Protein AF-A0A6L7PWK7-F1 (afdb_monomer)

Foldseek 3Di:
DDQWAKEAFADAVLQLVLQVVLCVVPQPDWAKDFFQDQDDPVCCVVPNAAPVRWHKYFYDHNVGRFWGFKIWTFHGKFFPAPQDPVSQVVNQVRCVVRPVVVVGDDAYPPDPCCVVRHHGTIMTTTGDMDTDPDTHGQQVWAAPPPRHGDDGDDGHGDMGMTGDDDPPDD

Radius of gyration: 15.38 Å; Cα contacts (8 Å, |Δi|>4): 358; chains: 1; bounding box: 44×32×39 Å

Structure (mmCIF, N/CA/C/O backbone):
data_AF-A0A6L7PWK7-F1
#
_entry.id   AF-A0A6L7PWK7-F1
#
loop_
_atom_site.group_PDB
_atom_site.id
_atom_site.type_symbol
_atom_site.label_atom_id
_atom_site.label_alt_id
_atom_site.label_comp_id
_atom_site.label_asym_id
_atom_site.label_entity_id
_atom_site.label_seq_id
_atom_site.pdbx_PDB_ins_code
_atom_site.Cartn_x
_atom_site.Cartn_y
_atom_site.Cartn_z
_atom_site.occupancy
_atom_site.B_iso_or_equiv
_atom_site.auth_seq_id
_atom_site.auth_comp_id
_atom_site.auth_asym_id
_atom_site.auth_atom_id
_atom_site.pdbx_PDB_model_num
ATOM 1 N N . MET A 1 1 ? -17.379 -8.264 -4.123 1.00 67.00 1 MET A N 1
ATOM 2 C CA . MET A 1 1 ? -16.485 -7.671 -3.107 1.00 67.00 1 MET A CA 1
ATOM 3 C C . MET A 1 1 ? -16.202 -8.759 -2.101 1.00 67.00 1 MET A C 1
ATOM 5 O O . MET A 1 1 ? -17.153 -9.384 -1.638 1.00 67.00 1 MET A O 1
ATOM 9 N N . ARG A 1 2 ? -14.924 -9.047 -1.865 1.00 86.88 2 ARG A N 1
ATOM 10 C CA . ARG A 1 2 ? -14.508 -10.180 -1.033 1.00 86.88 2 ARG A CA 1
ATOM 11 C C . ARG A 1 2 ? -14.922 -9.996 0.430 1.00 86.88 2 ARG A C 1
ATOM 13 O O . ARG A 1 2 ? -15.172 -8.879 0.876 1.00 86.88 2 ARG A O 1
ATOM 20 N N . ASP A 1 3 ? -14.966 -11.102 1.166 1.00 91.38 3 ASP A N 1
ATOM 21 C CA . ASP A 1 3 ? -15.259 -11.158 2.606 1.00 91.38 3 ASP A CA 1
ATOM 22 C C . ASP A 1 3 ? -14.113 -10.621 3.484 1.00 91.38 3 ASP A C 1
ATOM 24 O O . ASP A 1 3 ? -14.227 -10.571 4.706 1.00 91.38 3 ASP A O 1
ATOM 28 N N . TYR A 1 4 ? -13.017 -10.179 2.866 1.00 95.88 4 TYR A N 1
ATOM 29 C CA . TYR A 1 4 ? -1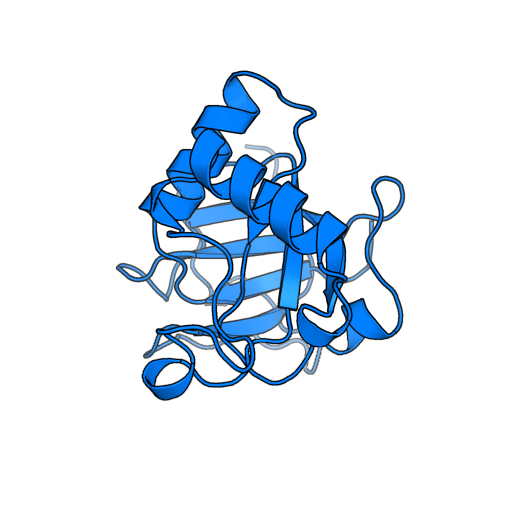1.876 -9.571 3.529 1.00 95.88 4 TYR A CA 1
ATOM 30 C C . TYR A 1 4 ? -11.424 -8.289 2.822 1.00 95.88 4 TYR A C 1
ATOM 32 O O . TYR A 1 4 ? -11.659 -8.062 1.634 1.00 95.88 4 TYR A O 1
ATOM 40 N N . ALA A 1 5 ? -10.708 -7.476 3.583 1.00 97.75 5 ALA A N 1
ATOM 41 C CA . ALA A 1 5 ? -9.961 -6.305 3.171 1.00 97.75 5 ALA A CA 1
ATOM 42 C C . ALA A 1 5 ? -8.482 -6.470 3.566 1.00 97.75 5 ALA A C 1
ATOM 44 O O . ALA A 1 5 ? -8.117 -7.347 4.359 1.00 97.75 5 ALA A O 1
ATOM 45 N N . LEU A 1 6 ? -7.621 -5.622 3.010 1.00 97.94 6 LEU A N 1
ATOM 46 C CA . LEU A 1 6 ? -6.201 -5.556 3.332 1.00 97.94 6 LEU A CA 1
ATOM 47 C C . LEU A 1 6 ? -5.912 -4.272 4.110 1.00 97.94 6 LEU A C 1
ATOM 49 O O . LEU A 1 6 ? -6.200 -3.181 3.632 1.00 97.94 6 LEU A O 1
ATOM 53 N N . PHE A 1 7 ? -5.313 -4.385 5.287 1.00 98.00 7 PHE A N 1
ATOM 54 C CA . PHE A 1 7 ? -4.700 -3.246 5.962 1.00 98.00 7 PHE A CA 1
ATOM 55 C C . PHE A 1 7 ? -3.202 -3.225 5.668 1.00 98.00 7 PHE A C 1
ATOM 57 O O . PHE A 1 7 ? -2.548 -4.245 5.882 1.00 98.00 7 PHE A O 1
ATOM 64 N N . ILE A 1 8 ? -2.664 -2.089 5.222 1.00 97.81 8 ILE A N 1
ATOM 65 C CA . ILE A 1 8 ? -1.225 -1.855 5.042 1.00 97.81 8 ILE A CA 1
ATOM 66 C C . ILE A 1 8 ? -0.769 -0.779 6.017 1.00 97.81 8 ILE A C 1
ATOM 68 O O . ILE A 1 8 ? -1.409 0.262 6.167 1.00 97.81 8 ILE A O 1
ATOM 72 N N . ASN A 1 9 ? 0.338 -1.055 6.693 1.00 96.88 9 ASN A N 1
ATOM 73 C CA . ASN A 1 9 ? 0.811 -0.239 7.792 1.00 96.88 9 ASN A CA 1
ATOM 74 C C . ASN A 1 9 ? 1.962 0.684 7.376 1.00 96.88 9 ASN A C 1
ATOM 76 O O . ASN A 1 9 ? 3.017 0.204 6.967 1.00 96.88 9 ASN A O 1
ATOM 80 N N . GLY A 1 10 ? 1.788 1.990 7.568 1.00 95.94 10 GLY A N 1
ATOM 81 C CA . GLY A 1 10 ? 2.856 2.978 7.454 1.00 95.94 10 GLY A CA 1
ATOM 82 C C . GLY A 1 10 ? 3.353 3.194 6.027 1.00 95.94 10 GLY A C 1
ATOM 83 O O . GLY A 1 10 ? 4.526 2.954 5.759 1.00 95.94 10 GLY A O 1
ATOM 84 N N . ILE A 1 11 ? 2.472 3.649 5.134 1.00 96.44 11 ILE A N 1
ATOM 85 C CA . ILE A 1 11 ? 2.840 4.134 3.793 1.00 96.44 11 ILE A CA 1
ATOM 86 C C . ILE A 1 11 ? 3.224 5.620 3.891 1.00 96.44 11 ILE A C 1
ATOM 88 O O . ILE A 1 11 ? 2.657 6.355 4.701 1.00 96.44 11 ILE A O 1
ATOM 92 N N . TYR A 1 12 ? 4.192 6.077 3.102 1.00 96.56 12 TYR A N 1
ATOM 93 C CA . TYR A 1 12 ? 4.498 7.504 2.994 1.00 96.56 12 TYR A CA 1
ATOM 94 C C . TYR A 1 12 ? 3.266 8.281 2.504 1.00 96.56 12 TYR A C 1
ATOM 96 O O . TYR A 1 12 ? 2.556 7.833 1.603 1.00 96.56 12 TYR A O 1
ATOM 104 N N . GLN A 1 13 ? 2.952 9.408 3.147 1.00 97.81 13 GLN A N 1
ATOM 105 C CA . GLN A 1 13 ? 1.701 10.121 2.869 1.00 97.81 13 GLN A CA 1
ATOM 106 C C . GLN A 1 13 ? 1.723 10.725 1.462 1.00 97.81 13 GLN A C 1
ATOM 108 O O . GLN A 1 13 ? 0.724 10.671 0.753 1.00 97.81 13 GLN A O 1
ATOM 113 N N . GLU A 1 14 ? 2.874 11.250 1.065 1.00 97.69 14 GLU A N 1
ATOM 114 C CA . GLU A 1 14 ? 3.161 11.837 -0.237 1.00 97.69 14 GLU A CA 1
ATOM 115 C C . GLU A 1 14 ? 2.834 10.879 -1.392 1.00 97.69 14 GLU A C 1
ATOM 117 O O . GLU A 1 14 ? 2.142 11.269 -2.325 1.00 97.69 14 GLU A O 1
ATOM 122 N N . VAL A 1 15 ? 3.155 9.590 -1.249 1.00 97.25 15 VAL A N 1
ATOM 123 C CA . VAL A 1 15 ? 2.825 8.544 -2.231 1.00 97.25 15 VAL A CA 1
ATOM 124 C C . VAL A 1 15 ? 1.314 8.387 -2.392 1.00 97.25 15 VAL A C 1
ATOM 126 O O . VAL A 1 15 ? 0.793 8.226 -3.495 1.00 97.25 15 VAL A O 1
ATOM 129 N N . LEU A 1 16 ? 0.576 8.425 -1.282 1.00 98.31 16 LEU A N 1
ATOM 130 C CA . LEU A 1 16 ? -0.882 8.329 -1.307 1.00 98.31 16 LEU A CA 1
ATOM 131 C C . LEU A 1 16 ? -1.517 9.604 -1.875 1.00 98.31 16 LEU A C 1
ATOM 133 O O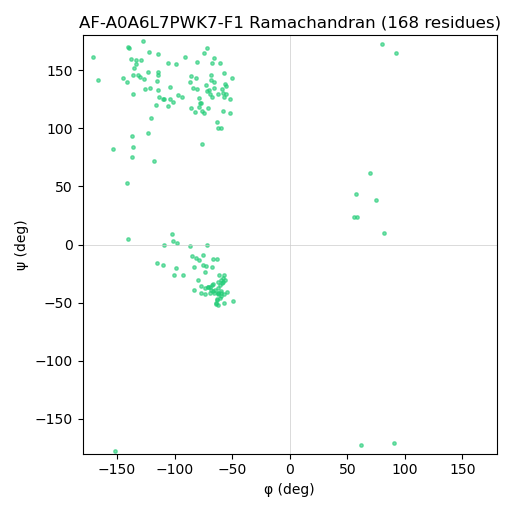 . LEU A 1 16 ? -2.518 9.517 -2.587 1.00 98.31 16 LEU A O 1
ATOM 137 N N . ASP A 1 17 ? -0.944 10.770 -1.577 1.00 98.25 17 ASP A N 1
ATOM 138 C CA . ASP A 1 17 ? -1.401 12.066 -2.077 1.00 98.25 17 ASP A CA 1
ATOM 139 C C . ASP A 1 17 ? -1.150 12.215 -3.594 1.00 98.25 17 ASP A C 1
ATOM 141 O O . ASP A 1 17 ? -2.031 12.719 -4.300 1.00 98.25 17 ASP A O 1
ATOM 145 N N . ASP A 1 18 ? -0.040 11.686 -4.122 1.00 98.25 18 ASP A N 1
ATOM 146 C CA . ASP A 1 18 ? 0.219 11.561 -5.564 1.00 98.25 18 ASP A CA 1
ATOM 147 C C . ASP A 1 18 ? -0.892 10.750 -6.252 1.00 98.25 18 ASP A C 1
ATOM 149 O O . ASP A 1 18 ? -1.532 11.217 -7.202 1.00 98.25 18 ASP A O 1
ATOM 153 N N . ILE A 1 19 ? -1.214 9.570 -5.705 1.00 98.25 19 ILE A N 1
ATOM 154 C CA . ILE A 1 19 ? -2.273 8.695 -6.233 1.00 98.25 19 ILE A CA 1
ATOM 155 C C . ILE A 1 19 ? -3.637 9.396 -6.208 1.00 98.25 19 ILE A C 1
ATOM 157 O O . ILE A 1 19 ? -4.377 9.340 -7.194 1.00 98.25 19 ILE A O 1
ATOM 161 N N . VAL A 1 20 ? -3.990 10.060 -5.099 1.00 98.12 20 VAL A N 1
ATOM 162 C CA . VAL A 1 20 ? -5.244 10.828 -4.991 1.00 98.12 20 VAL A CA 1
ATOM 163 C C . VAL A 1 20 ? -5.298 11.926 -6.050 1.00 98.12 20 VAL A C 1
ATOM 165 O O . VAL A 1 20 ? -6.335 12.105 -6.694 1.00 98.12 20 VAL A O 1
ATOM 168 N N . THR A 1 21 ? -4.199 12.652 -6.249 1.00 97.94 21 THR A N 1
ATOM 169 C CA . THR A 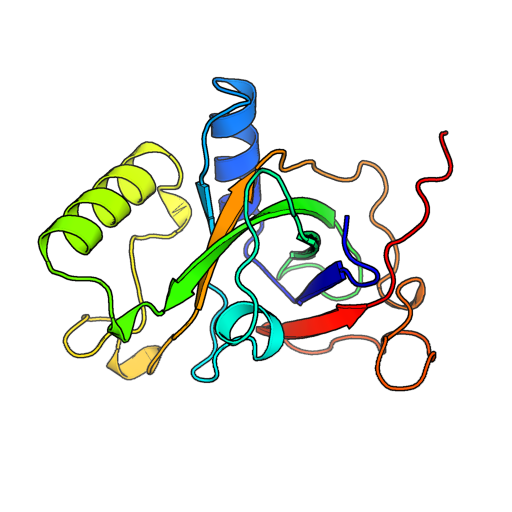1 21 ? -4.116 13.760 -7.207 1.00 97.94 21 THR A CA 1
ATOM 170 C C . THR A 1 21 ? -4.300 13.264 -8.639 1.00 97.94 21 THR A C 1
ATOM 172 O O . THR A 1 21 ? -5.180 13.750 -9.356 1.00 97.94 21 THR A O 1
ATOM 175 N N . ALA A 1 22 ? -3.549 12.238 -9.038 1.00 97.69 22 ALA A N 1
ATOM 176 C CA . ALA A 1 22 ? -3.637 11.654 -10.370 1.00 97.69 22 ALA A CA 1
ATOM 177 C C . ALA A 1 22 ? -5.027 11.044 -10.645 1.00 97.69 22 ALA A C 1
ATOM 179 O O . ALA A 1 22 ? -5.613 11.273 -11.707 1.00 97.69 22 ALA A O 1
ATOM 180 N N . GLN A 1 23 ? -5.625 10.349 -9.670 1.00 97.38 23 GLN A N 1
ATOM 181 C CA . GLN A 1 23 ? -6.974 9.783 -9.816 1.00 97.38 23 GLN A CA 1
ATOM 182 C C . GLN A 1 23 ? -8.087 10.831 -9.757 1.00 97.38 23 GLN A C 1
ATOM 184 O O . GLN A 1 23 ? -9.159 10.612 -10.316 1.00 97.38 23 GLN A O 1
ATOM 189 N N . SER A 1 24 ? -7.856 11.989 -9.141 1.00 96.25 24 SER A N 1
ATOM 190 C CA . SER A 1 24 ? -8.805 13.106 -9.215 1.00 96.25 24 SER A CA 1
ATOM 191 C C . SER A 1 24 ? -8.879 13.685 -10.632 1.00 96.25 24 SER A C 1
ATOM 193 O O . SER A 1 24 ? -9.960 14.064 -11.081 1.00 96.25 24 SER A O 1
ATOM 195 N N . ALA A 1 25 ? -7.755 13.701 -11.359 1.00 96.69 25 ALA A N 1
ATOM 196 C CA . ALA A 1 25 ? -7.707 14.100 -12.766 1.00 96.69 25 ALA A CA 1
ATOM 197 C C . ALA A 1 25 ? -8.236 13.005 -13.712 1.00 96.69 25 ALA A C 1
ATOM 199 O O . ALA A 1 25 ? -8.901 13.310 -14.703 1.00 96.69 25 ALA A O 1
ATOM 200 N N . ASN A 1 26 ? -7.981 11.730 -13.401 1.00 96.31 26 ASN A N 1
ATOM 201 C CA . ASN A 1 26 ? -8.497 10.584 -14.148 1.00 96.31 26 ASN A CA 1
ATOM 202 C C . ASN A 1 26 ? -9.003 9.475 -13.200 1.00 96.31 26 ASN A C 1
ATOM 204 O O . ASN A 1 26 ? -8.239 8.584 -12.822 1.00 96.31 26 ASN A O 1
ATOM 208 N N . PRO A 1 27 ? -10.310 9.451 -12.867 1.00 94.00 27 PRO A N 1
ATOM 209 C CA . PRO A 1 27 ? -10.870 8.512 -11.884 1.00 94.00 27 PRO A CA 1
ATOM 210 C C . PRO A 1 27 ? -10.775 7.028 -12.248 1.00 94.00 27 PRO A C 1
ATOM 212 O O . PRO A 1 27 ? -11.052 6.168 -11.408 1.00 94.00 27 PRO A O 1
ATOM 215 N N . ARG A 1 28 ? -10.442 6.713 -13.505 1.00 93.44 28 ARG A N 1
ATOM 216 C CA . ARG A 1 28 ? -10.272 5.339 -13.989 1.00 93.44 28 ARG A CA 1
ATOM 217 C C . ARG A 1 28 ? -8.809 4.915 -14.101 1.00 93.44 28 ARG A C 1
ATOM 219 O O . ARG A 1 28 ? -8.568 3.807 -14.558 1.00 93.44 28 ARG A O 1
ATOM 226 N N . LEU A 1 29 ? -7.861 5.762 -13.702 1.00 95.56 29 LEU A N 1
ATOM 227 C CA . LEU A 1 29 ? -6.432 5.477 -13.792 1.00 95.56 29 LEU A CA 1
ATOM 228 C C . LEU A 1 29 ? -6.001 4.462 -12.713 1.00 95.56 29 LEU A C 1
ATOM 230 O O . LEU A 1 29 ? -6.051 4.797 -11.521 1.00 95.56 29 LEU A O 1
ATOM 234 N N . PRO A 1 30 ? -5.592 3.233 -13.086 1.00 97.00 30 PRO A N 1
ATOM 235 C CA . PRO A 1 30 ? -4.950 2.322 -12.151 1.00 97.00 30 PRO A CA 1
ATOM 236 C C . PRO A 1 30 ? -3.551 2.837 -11.806 1.00 97.00 30 PRO A C 1
ATOM 238 O O . PRO A 1 30 ? -2.789 3.200 -12.694 1.00 97.00 30 PRO A O 1
ATOM 241 N N . LEU A 1 31 ? -3.222 2.849 -10.518 1.00 98.06 31 LEU A N 1
ATOM 242 C CA . LEU A 1 31 ? -1.921 3.282 -10.000 1.00 98.06 31 LEU A CA 1
ATOM 243 C C . LEU A 1 31 ? -1.334 2.211 -9.085 1.00 98.06 31 LEU A C 1
ATOM 245 O O . LEU A 1 31 ? -1.974 1.189 -8.838 1.00 98.06 31 LEU A O 1
ATOM 249 N N . TYR A 1 32 ? -0.114 2.404 -8.601 1.00 98.06 32 TYR A N 1
ATOM 250 C CA . TYR A 1 32 ? 0.663 1.349 -7.964 1.00 98.06 32 TYR A CA 1
ATOM 251 C C . TYR A 1 32 ? 0.920 1.611 -6.481 1.00 98.06 32 TYR A C 1
ATOM 253 O O . TYR A 1 32 ? 1.124 2.739 -6.058 1.00 98.06 32 TYR A O 1
ATOM 261 N N . LEU A 1 33 ? 0.959 0.549 -5.680 1.00 97.38 33 LEU A N 1
ATOM 262 C CA . LEU A 1 33 ? 1.586 0.570 -4.355 1.00 97.38 33 LEU A CA 1
ATOM 263 C C . LEU A 1 33 ? 2.592 -0.570 -4.268 1.00 97.38 33 LEU A C 1
ATOM 265 O O . LEU A 1 33 ? 2.322 -1.679 -4.743 1.00 97.38 33 LEU A O 1
ATOM 269 N N . GLN A 1 34 ? 3.722 -0.323 -3.609 1.00 94.31 34 GLN A N 1
ATOM 270 C CA . GLN A 1 34 ? 4.824 -1.279 -3.517 1.00 94.31 34 GLN A CA 1
ATOM 271 C C . GLN A 1 34 ? 5.107 -1.716 -2.067 1.00 94.31 34 GLN A C 1
ATOM 273 O O . GLN A 1 34 ? 6.121 -1.332 -1.495 1.00 94.31 34 GLN A O 1
ATOM 278 N N . PRO A 1 35 ? 4.260 -2.534 -1.411 1.00 92.31 35 PRO A N 1
ATOM 279 C CA . PRO A 1 35 ? 4.504 -2.941 -0.027 1.00 92.31 35 PRO A CA 1
ATOM 280 C C . PRO A 1 35 ? 5.912 -3.512 0.179 1.00 92.31 35 PRO A C 1
ATOM 282 O O . PRO A 1 35 ? 6.315 -4.460 -0.499 1.00 92.31 35 PRO A O 1
ATOM 285 N N . TYR A 1 36 ? 6.635 -2.934 1.136 1.00 87.62 36 TYR A N 1
ATOM 286 C CA . TYR A 1 36 ? 8.022 -3.268 1.437 1.00 87.62 36 TYR A CA 1
ATOM 287 C C . TYR A 1 36 ? 8.106 -4.593 2.204 1.00 87.62 36 TYR A C 1
ATOM 289 O O . TYR A 1 36 ? 8.019 -4.625 3.434 1.00 87.62 36 TYR A O 1
ATOM 297 N N . HIS A 1 37 ? 8.151 -5.709 1.473 1.00 86.75 37 HIS A N 1
ATOM 298 C CA . HIS A 1 37 ? 8.262 -7.048 2.048 1.00 86.75 37 HIS A CA 1
ATOM 299 C C . HIS A 1 37 ? 8.625 -8.099 0.987 1.00 86.75 37 HIS A C 1
ATOM 301 O O . HIS A 1 37 ? 8.069 -8.105 -0.118 1.00 86.75 37 HIS A O 1
ATOM 307 N N . GLU A 1 38 ? 9.475 -9.052 1.367 1.00 86.88 38 GLU A N 1
ATOM 308 C CA . GLU A 1 38 ? 9.908 -10.163 0.509 1.00 86.88 38 GLU A CA 1
ATOM 309 C C . GLU A 1 38 ? 8.806 -11.194 0.261 1.00 86.88 38 GLU A C 1
ATOM 311 O O . GLU A 1 38 ? 8.663 -11.729 -0.833 1.00 86.88 38 GLU A O 1
ATOM 316 N N . SER A 1 39 ? 7.969 -11.477 1.257 1.00 90.62 39 SER A N 1
ATOM 317 C CA . SER A 1 39 ? 6.871 -12.426 1.071 1.00 90.62 39 SER A CA 1
ATOM 318 C C . SER A 1 39 ? 5.762 -11.822 0.215 1.00 90.62 39 SER A C 1
ATOM 320 O O . SER A 1 39 ? 5.333 -10.694 0.440 1.00 90.62 39 SER A O 1
ATOM 322 N N . ALA A 1 40 ? 5.221 -12.592 -0.724 1.00 94.12 40 ALA A N 1
ATOM 323 C CA . ALA A 1 40 ? 3.992 -12.209 -1.410 1.00 94.12 40 ALA A CA 1
ATOM 324 C C . ALA A 1 40 ? 2.781 -12.257 -0.464 1.00 94.12 40 ALA A C 1
ATOM 326 O O . ALA A 1 40 ? 2.668 -13.156 0.378 1.00 94.12 40 ALA A O 1
ATOM 327 N N . ILE A 1 41 ? 1.824 -11.351 -0.671 1.00 96.38 41 ILE A N 1
ATOM 328 C CA . ILE A 1 41 ? 0.498 -11.401 -0.043 1.00 96.38 41 ILE A CA 1
ATOM 329 C C . ILE A 1 41 ? -0.194 -12.692 -0.507 1.00 96.38 41 ILE A C 1
ATOM 331 O O . ILE A 1 41 ? -0.701 -12.770 -1.624 1.00 96.38 41 ILE A O 1
ATOM 335 N N . ALA A 1 42 ? -0.185 -13.726 0.343 1.00 96.25 42 ALA A N 1
ATOM 336 C CA . ALA A 1 42 ? -0.582 -15.091 -0.023 1.00 96.25 42 ALA A CA 1
ATOM 337 C C . ALA A 1 42 ? -1.934 -15.164 -0.755 1.00 96.25 42 ALA A C 1
ATOM 339 O O . ALA A 1 42 ? -1.999 -15.703 -1.857 1.00 96.25 42 ALA A O 1
ATOM 340 N N . LYS A 1 43 ? -2.974 -14.504 -0.221 1.00 95.88 43 LYS A N 1
ATOM 341 C CA . LYS A 1 43 ? -4.309 -14.489 -0.837 1.00 95.88 43 LYS A CA 1
ATOM 342 C C . LYS A 1 43 ? -4.327 -13.845 -2.225 1.00 95.88 43 LYS A C 1
ATOM 344 O O . LYS A 1 43 ? -5.139 -14.235 -3.051 1.00 95.88 43 LYS A O 1
ATOM 349 N N . PHE A 1 44 ? -3.473 -12.852 -2.485 1.00 96.94 44 PHE A N 1
ATOM 350 C CA . PHE A 1 44 ? -3.405 -12.192 -3.796 1.00 96.94 44 PHE A CA 1
ATOM 351 C C . PHE A 1 44 ? -2.619 -13.012 -4.811 1.00 96.94 44 PHE A C 1
ATOM 353 O O . PHE A 1 44 ? -2.937 -12.974 -5.989 1.00 96.94 44 PHE A O 1
ATOM 360 N N . ARG A 1 45 ? -1.631 -13.786 -4.366 1.00 96.44 45 ARG A N 1
ATOM 361 C CA . ARG A 1 45 ? -0.919 -14.724 -5.235 1.00 96.44 45 ARG A CA 1
ATOM 362 C C . ARG A 1 45 ? -1.799 -15.900 -5.657 1.00 96.44 45 ARG A C 1
ATOM 364 O O . ARG A 1 45 ? -1.762 -16.293 -6.815 1.00 96.44 45 ARG A O 1
ATOM 371 N N . GLU A 1 46 ? -2.586 -16.445 -4.734 1.00 95.75 46 GLU A N 1
ATOM 372 C CA . GLU A 1 46 ? -3.513 -17.554 -5.012 1.00 95.75 46 GLU A CA 1
ATOM 373 C C . GLU A 1 46 ? -4.733 -17.090 -5.815 1.00 95.75 46 GLU A C 1
ATOM 375 O O . GLU A 1 46 ? -5.150 -17.742 -6.772 1.00 95.75 46 GLU A O 1
ATOM 380 N N . HIS A 1 47 ? -5.287 -15.934 -5.442 1.00 95.38 47 HIS A N 1
ATOM 381 C CA . HIS A 1 47 ? -6.472 -15.352 -6.057 1.00 95.38 47 HIS A CA 1
ATOM 382 C C . HIS A 1 47 ? -6.254 -13.850 -6.281 1.00 95.38 47 HIS A C 1
ATOM 384 O O . HIS A 1 47 ? -6.674 -13.034 -5.453 1.00 95.38 47 HIS A O 1
ATOM 390 N N . PRO A 1 48 ? -5.604 -13.443 -7.383 1.00 96.19 48 PRO A N 1
ATOM 391 C CA . PRO A 1 48 ? -5.361 -12.032 -7.665 1.00 96.19 48 PRO A CA 1
ATOM 392 C C . PRO A 1 48 ? -6.666 -11.222 -7.695 1.00 96.19 48 PRO A C 1
ATOM 394 O O . PRO A 1 48 ? -7.674 -11.717 -8.208 1.00 96.19 48 PRO A O 1
ATOM 397 N N . PRO A 1 49 ? -6.702 -10.006 -7.120 1.00 97.12 49 PRO A N 1
ATOM 398 C CA . PRO A 1 49 ? -7.813 -9.082 -7.334 1.00 97.12 49 PRO A CA 1
ATOM 399 C C . PRO A 1 49 ? -7.957 -8.719 -8.817 1.00 97.12 49 PRO A C 1
ATOM 401 O O . PRO A 1 49 ? -6.986 -8.778 -9.573 1.00 97.12 49 PRO A O 1
ATOM 404 N N . SER A 1 50 ? -9.159 -8.319 -9.220 1.00 96.88 50 SER A N 1
ATOM 405 C CA . SER A 1 50 ? -9.451 -7.793 -10.559 1.00 96.88 50 SER A CA 1
ATOM 406 C C . SER A 1 50 ? -10.433 -6.624 -10.470 1.00 96.88 50 SER A C 1
ATOM 408 O O . SER A 1 50 ? -11.040 -6.403 -9.424 1.00 96.88 50 SER A O 1
ATOM 410 N N . GLU A 1 51 ? -10.654 -5.885 -11.558 1.00 94.19 51 GLU A N 1
ATOM 411 C CA . GLU A 1 51 ? -11.651 -4.800 -11.577 1.00 94.19 51 GLU A CA 1
ATOM 412 C C . GLU A 1 51 ? -13.078 -5.274 -11.248 1.00 94.19 51 GLU A C 1
ATOM 414 O O . GLU A 1 51 ? -13.850 -4.540 -10.626 1.00 94.19 51 GLU A O 1
ATOM 419 N N . SER A 1 52 ? -13.436 -6.502 -11.639 1.00 94.31 52 SER A N 1
ATOM 420 C CA . SER A 1 52 ? -14.740 -7.104 -11.332 1.00 94.31 52 SER A CA 1
ATOM 421 C C . SER A 1 52 ? -14.803 -7.739 -9.938 1.00 94.31 52 SER A C 1
ATOM 423 O O . SER A 1 52 ? -15.896 -7.953 -9.415 1.00 94.31 52 SER A O 1
ATOM 425 N N . ASP A 1 53 ? -13.652 -8.047 -9.335 1.00 95.38 53 ASP A N 1
ATOM 426 C CA . ASP A 1 53 ? -13.531 -8.645 -8.004 1.00 95.38 53 ASP A CA 1
ATOM 427 C C . ASP A 1 53 ? -12.406 -7.975 -7.201 1.00 95.38 53 ASP A C 1
ATOM 429 O O . ASP A 1 53 ? -11.296 -8.493 -7.044 1.00 95.38 53 ASP A O 1
ATOM 433 N N . THR A 1 54 ? -12.710 -6.770 -6.721 1.00 96.81 54 THR A N 1
ATOM 434 C CA . THR A 1 54 ? -11.761 -5.927 -5.997 1.00 96.81 54 THR A CA 1
ATOM 435 C C . THR A 1 54 ? -11.625 -6.329 -4.530 1.00 96.81 54 THR A C 1
ATOM 437 O O . THR A 1 54 ? -12.538 -6.899 -3.914 1.00 96.81 54 THR A O 1
ATOM 440 N N . VAL A 1 55 ? -10.489 -5.957 -3.937 1.00 97.88 55 VAL A N 1
ATOM 441 C CA . VAL A 1 55 ? -10.251 -6.057 -2.491 1.00 97.88 55 VAL A CA 1
ATOM 442 C C . VAL A 1 55 ? -10.118 -4.667 -1.901 1.00 97.88 55 VAL A C 1
ATOM 444 O O . VAL A 1 55 ? -9.295 -3.877 -2.351 1.00 97.88 55 VAL A O 1
ATOM 447 N N . ARG A 1 56 ? -10.902 -4.366 -0.865 1.00 97.88 56 ARG A N 1
ATOM 448 C CA . ARG A 1 56 ? -10.784 -3.088 -0.162 1.00 97.88 56 ARG A CA 1
ATOM 449 C C . ARG A 1 56 ? -9.433 -3.004 0.547 1.00 97.88 56 ARG A C 1
ATOM 451 O O . ARG A 1 56 ? -9.037 -3.954 1.219 1.00 97.88 56 ARG A O 1
ATOM 458 N N . LEU A 1 57 ? -8.752 -1.871 0.425 1.00 98.25 57 LEU A N 1
ATOM 459 C CA . LEU A 1 57 ? -7.507 -1.575 1.128 1.00 98.25 57 LEU A CA 1
ATOM 460 C C . LEU A 1 57 ? -7.709 -0.415 2.097 1.00 98.25 57 LEU A C 1
ATOM 462 O O . LEU A 1 57 ? -8.386 0.559 1.772 1.00 98.25 57 LEU A O 1
ATOM 466 N N . TYR A 1 58 ? -7.095 -0.532 3.268 1.00 98.25 58 TYR A N 1
ATOM 467 C CA . TYR A 1 58 ? -6.985 0.498 4.293 1.00 98.25 58 TYR A CA 1
ATOM 468 C C . TYR A 1 58 ? -5.504 0.765 4.561 1.00 98.25 58 TYR A C 1
ATOM 470 O O . TYR A 1 58 ? -4.738 -0.186 4.717 1.00 98.25 58 TYR A O 1
ATOM 478 N N . ALA A 1 59 ? -5.100 2.029 4.640 1.00 98.25 59 ALA A N 1
ATOM 479 C CA . ALA A 1 59 ? -3.707 2.397 4.875 1.00 98.25 59 ALA A CA 1
ATOM 480 C C . ALA A 1 59 ? -3.559 3.339 6.072 1.00 98.25 59 ALA A C 1
ATOM 482 O O . ALA A 1 59 ? -4.291 4.329 6.185 1.00 98.25 59 ALA A O 1
ATOM 483 N N . SER A 1 60 ? -2.594 3.039 6.943 1.00 98.19 60 SER A N 1
ATOM 484 C CA . SER A 1 60 ? -2.006 4.028 7.852 1.00 98.19 60 SER A CA 1
ATOM 485 C C . SER A 1 60 ? -0.794 4.695 7.203 1.00 98.19 60 SER A C 1
ATOM 487 O O . SER A 1 60 ? -0.229 4.165 6.241 1.00 98.19 60 SER A O 1
ATOM 489 N N . ILE A 1 61 ? -0.395 5.853 7.731 1.00 98.06 61 ILE A N 1
ATOM 490 C CA . ILE A 1 61 ? 0.762 6.606 7.233 1.00 98.06 61 ILE A CA 1
ATOM 491 C C . ILE A 1 61 ? 1.953 6.490 8.178 1.00 98.06 61 ILE A C 1
ATOM 493 O O . ILE A 1 61 ? 1.783 6.215 9.365 1.00 98.06 61 ILE A O 1
ATOM 497 N N . THR A 1 62 ? 3.166 6.691 7.666 1.00 96.94 62 THR A N 1
ATOM 498 C CA . THR A 1 62 ? 4.417 6.569 8.441 1.00 96.94 62 THR A CA 1
ATOM 499 C C . THR A 1 62 ? 4.460 7.468 9.681 1.00 96.94 62 THR A C 1
ATOM 501 O O . THR A 1 62 ? 5.042 7.079 10.692 1.00 96.94 62 THR A O 1
ATOM 504 N N . THR A 1 63 ? 3.804 8.630 9.645 1.00 97.25 63 THR A N 1
ATOM 505 C CA . THR A 1 63 ? 3.715 9.583 10.766 1.00 97.25 63 THR A CA 1
ATOM 506 C C . THR A 1 63 ? 2.587 9.279 11.761 1.00 97.25 63 THR A C 1
ATOM 508 O O . THR A 1 63 ? 2.557 9.866 12.841 1.00 97.25 63 THR A O 1
ATOM 511 N N . ASP A 1 64 ? 1.679 8.349 11.441 1.00 97.81 64 ASP A N 1
ATOM 512 C CA . ASP A 1 64 ? 0.579 7.915 12.309 1.00 97.81 64 ASP A CA 1
ATOM 513 C C . ASP A 1 64 ? 0.144 6.478 11.984 1.00 97.81 64 ASP A C 1
ATOM 515 O O . ASP A 1 64 ? -0.834 6.211 11.279 1.00 97.81 64 ASP A O 1
ATOM 519 N N . LEU A 1 65 ? 0.896 5.529 12.540 1.00 97.56 65 LEU A N 1
ATOM 520 C CA . LEU A 1 65 ? 0.731 4.096 12.291 1.00 97.56 65 LEU A CA 1
ATOM 521 C C . LEU A 1 65 ? -0.576 3.517 12.857 1.00 97.56 65 LEU A C 1
ATOM 523 O O . LEU A 1 65 ? -0.997 2.431 12.456 1.00 97.56 65 LEU A O 1
ATOM 527 N N . ASN A 1 66 ? -1.203 4.214 13.809 1.00 97.69 66 ASN A N 1
ATOM 528 C CA . ASN A 1 66 ? -2.332 3.708 14.592 1.00 97.69 66 ASN A CA 1
ATOM 529 C C . ASN A 1 66 ? -3.682 4.253 14.127 1.00 97.69 66 ASN A C 1
ATOM 531 O O . ASN A 1 66 ? -4.705 4.006 14.772 1.00 97.69 66 ASN A O 1
ATOM 535 N N . ARG A 1 67 ? -3.711 4.946 12.986 1.00 98.06 67 ARG A N 1
ATOM 536 C CA . ARG A 1 67 ? -4.950 5.359 12.333 1.00 98.06 67 ARG A CA 1
ATOM 537 C C . ARG A 1 67 ? -4.944 5.019 10.852 1.00 98.06 67 ARG A C 1
ATOM 539 O O . ARG A 1 67 ? -3.923 5.090 10.184 1.00 98.06 67 ARG A O 1
ATOM 546 N N . VAL A 1 68 ? -6.110 4.674 10.331 1.00 98.00 68 VAL A N 1
ATOM 547 C CA . VAL A 1 68 ? -6.379 4.527 8.906 1.00 98.00 68 VAL A CA 1
ATOM 548 C C . VAL A 1 68 ? -6.667 5.909 8.339 1.00 98.00 68 VAL A C 1
ATOM 550 O O . VAL A 1 68 ? -7.678 6.521 8.682 1.00 98.00 68 VAL A O 1
ATOM 553 N N . HIS A 1 69 ? -5.787 6.380 7.466 1.00 98.38 69 HIS A N 1
ATOM 554 C CA . HIS A 1 69 ? -5.882 7.688 6.817 1.00 98.38 69 HIS A CA 1
ATOM 555 C C . HIS A 1 69 ? -6.424 7.598 5.396 1.00 98.38 69 HIS A C 1
ATOM 557 O O . HIS A 1 69 ? -7.024 8.558 4.923 1.00 98.38 69 HIS A O 1
ATOM 563 N N . TYR A 1 70 ? -6.248 6.458 4.725 1.00 98.50 70 TYR A N 1
ATOM 564 C CA . TYR A 1 70 ? -6.673 6.278 3.339 1.00 98.50 70 TYR A CA 1
ATOM 565 C C . TYR A 1 70 ? -7.385 4.946 3.140 1.00 98.50 70 TYR A C 1
ATOM 567 O O . TYR A 1 70 ? -7.127 3.962 3.841 1.00 98.50 70 TYR A O 1
ATOM 575 N N . ALA A 1 71 ? -8.277 4.921 2.155 1.00 98.06 71 ALA A N 1
ATOM 576 C CA . ALA A 1 71 ? -8.902 3.709 1.659 1.00 98.06 71 ALA A CA 1
ATOM 577 C C . ALA A 1 71 ? -8.945 3.711 0.129 1.00 98.06 71 ALA A C 1
ATOM 579 O O . ALA A 1 71 ? -9.135 4.755 -0.491 1.00 98.06 71 ALA A O 1
ATOM 580 N N . CYS A 1 72 ? -8.804 2.537 -0.478 1.00 97.88 72 CYS A N 1
ATOM 581 C CA . CYS A 1 72 ? -8.918 2.357 -1.924 1.00 97.88 72 CYS A CA 1
ATOM 582 C C . CYS A 1 72 ? -9.395 0.941 -2.265 1.00 97.88 72 CYS A C 1
ATOM 584 O O . CYS A 1 72 ? -9.689 0.139 -1.373 1.00 97.88 72 CYS A O 1
ATOM 586 N N . ASP A 1 73 ? -9.488 0.641 -3.555 1.00 98.06 73 ASP A N 1
ATOM 587 C CA . ASP A 1 73 ? -9.751 -0.699 -4.062 1.00 98.06 73 ASP A CA 1
ATOM 588 C C . ASP A 1 73 ? -8.479 -1.233 -4.734 1.00 98.06 73 ASP A C 1
ATOM 590 O O . ASP A 1 73 ? -7.943 -0.604 -5.644 1.00 98.06 73 ASP A O 1
ATOM 594 N N . VAL A 1 74 ? -8.006 -2.407 -4.318 1.00 98.44 74 VAL A N 1
ATOM 595 C CA . VAL A 1 74 ? -7.007 -3.177 -5.063 1.00 98.44 74 VAL A CA 1
ATOM 596 C C . VAL A 1 74 ? -7.728 -3.888 -6.199 1.00 98.44 74 VAL A C 1
ATOM 598 O O . VAL A 1 74 ? -8.612 -4.716 -5.961 1.00 98.44 74 VAL A O 1
ATOM 601 N N . VAL A 1 75 ? -7.344 -3.554 -7.424 1.00 98.06 75 VAL A N 1
ATOM 602 C CA . VAL A 1 75 ? -7.910 -4.082 -8.673 1.00 98.06 75 VAL A CA 1
ATOM 603 C C . VAL A 1 75 ? -6.944 -5.018 -9.398 1.00 98.06 75 VAL A C 1
ATOM 605 O O . VAL A 1 75 ? -7.273 -5.543 -10.454 1.00 98.06 75 VAL A O 1
ATOM 608 N N . GLY A 1 76 ? -5.749 -5.226 -8.847 1.00 98.12 76 GLY A N 1
ATOM 609 C CA . GLY A 1 76 ? -4.767 -6.150 -9.390 1.00 98.12 76 GLY A CA 1
ATOM 610 C C . GLY A 1 76 ? -3.581 -6.354 -8.457 1.00 98.12 76 GLY A C 1
ATOM 611 O O . GLY A 1 76 ? -3.319 -5.558 -7.556 1.00 98.12 76 GLY A O 1
ATOM 612 N N . TRP A 1 77 ? -2.856 -7.441 -8.686 1.00 97.94 77 TRP A N 1
ATOM 613 C CA . TRP A 1 77 ? -1.602 -7.753 -8.011 1.00 97.94 77 TRP A CA 1
ATOM 614 C C . TRP A 1 77 ? -0.640 -8.378 -9.017 1.00 97.94 77 TRP A C 1
ATOM 616 O O . TRP A 1 77 ? -1.058 -9.185 -9.849 1.00 97.94 77 TRP A O 1
ATOM 626 N N . ARG A 1 78 ? 0.637 -8.008 -8.944 1.00 96.75 78 ARG A N 1
ATOM 627 C CA . ARG A 1 78 ? 1.713 -8.633 -9.714 1.00 96.75 78 ARG A CA 1
ATOM 628 C C . ARG A 1 78 ? 2.868 -9.003 -8.794 1.00 96.75 78 ARG A C 1
ATOM 630 O O . ARG A 1 78 ? 3.191 -8.262 -7.865 1.00 96.75 78 ARG A O 1
ATOM 637 N N . ASP A 1 79 ? 3.495 -10.132 -9.102 1.00 95.06 79 ASP A N 1
ATOM 638 C CA . ASP A 1 79 ? 4.800 -10.492 -8.562 1.00 95.06 79 ASP A CA 1
ATOM 639 C C . ASP A 1 79 ? 5.868 -9.678 -9.297 1.00 95.06 79 ASP A C 1
ATOM 641 O O . ASP A 1 79 ? 6.047 -9.854 -10.505 1.00 95.06 79 ASP A O 1
ATOM 645 N N . LYS A 1 80 ? 6.564 -8.785 -8.584 1.00 93.31 80 LYS A N 1
ATOM 646 C CA . LYS A 1 80 ? 7.603 -7.929 -9.173 1.00 93.31 80 LYS A CA 1
ATOM 647 C C . LYS A 1 80 ? 8.719 -8.738 -9.834 1.00 93.31 80 LYS A C 1
ATOM 649 O O . LYS A 1 80 ? 9.245 -8.306 -10.855 1.00 93.31 80 LYS A O 1
ATOM 654 N N . THR A 1 81 ? 9.032 -9.925 -9.318 1.00 89.81 81 THR A N 1
ATOM 655 C CA . THR A 1 81 ? 10.107 -10.784 -9.843 1.00 89.81 81 THR A CA 1
ATOM 656 C C . THR A 1 81 ? 9.761 -11.442 -11.177 1.00 89.81 81 THR A C 1
ATOM 658 O O . THR A 1 81 ? 10.655 -11.861 -11.908 1.00 89.81 81 THR A O 1
ATOM 661 N N . ALA A 1 82 ? 8.472 -11.500 -11.517 1.00 92.25 82 ALA A N 1
ATOM 662 C CA . ALA A 1 82 ? 7.975 -12.074 -12.762 1.00 92.25 82 ALA A CA 1
ATOM 663 C C . ALA A 1 82 ? 7.697 -11.015 -13.847 1.00 92.25 82 ALA A C 1
ATOM 665 O O . ALA A 1 82 ? 7.225 -11.357 -14.933 1.00 92.25 82 ALA A O 1
ATOM 666 N N . ILE A 1 83 ? 7.956 -9.730 -13.575 1.00 91.94 83 ILE A N 1
ATOM 667 C CA . ILE A 1 83 ? 7.747 -8.648 -14.542 1.00 91.94 83 ILE A CA 1
ATOM 668 C C . ILE A 1 83 ? 8.899 -8.659 -15.553 1.00 91.94 83 ILE A C 1
ATOM 670 O O . ILE A 1 83 ? 10.067 -8.536 -15.193 1.00 91.94 83 ILE A O 1
ATOM 674 N N . ASN A 1 84 ? 8.570 -8.803 -16.837 1.00 91.81 84 ASN A N 1
ATOM 675 C CA . ASN A 1 84 ? 9.555 -8.735 -17.916 1.00 91.81 84 ASN A CA 1
ATOM 676 C C . ASN A 1 84 ? 10.058 -7.292 -18.143 1.00 91.81 84 ASN A C 1
ATOM 678 O O . ASN A 1 84 ? 9.487 -6.329 -17.635 1.00 91.81 84 ASN A O 1
ATOM 682 N N . ALA A 1 85 ? 11.119 -7.132 -18.939 1.00 91.12 85 ALA A N 1
ATOM 683 C CA . ALA A 1 85 ? 11.741 -5.825 -19.175 1.00 91.12 85 ALA A CA 1
ATOM 684 C C . ALA A 1 85 ? 10.763 -4.773 -19.736 1.00 91.12 85 ALA A C 1
ATOM 686 O O . ALA A 1 85 ? 10.742 -3.644 -19.259 1.00 91.12 85 ALA A O 1
ATOM 687 N N . GLU A 1 86 ? 9.912 -5.148 -20.695 1.00 93.88 86 GLU A N 1
ATOM 688 C CA . GLU A 1 86 ? 8.911 -4.243 -21.278 1.00 93.88 86 GLU A CA 1
ATOM 689 C C . GLU A 1 86 ? 7.886 -3.772 -20.236 1.00 93.88 86 GLU A C 1
ATOM 691 O O . GLU A 1 86 ? 7.620 -2.577 -20.111 1.00 93.88 86 GLU A O 1
ATOM 696 N N . GLY A 1 87 ? 7.347 -4.702 -19.441 1.00 93.81 87 GLY A N 1
ATOM 697 C CA . GLY A 1 87 ? 6.420 -4.387 -18.361 1.00 93.81 87 GLY A CA 1
ATOM 698 C C . GLY A 1 87 ? 7.061 -3.510 -17.289 1.00 93.81 87 GLY A C 1
ATOM 699 O O . GLY A 1 87 ? 6.406 -2.600 -16.786 1.00 93.81 87 GLY A O 1
ATOM 700 N N . ARG A 1 88 ? 8.342 -3.738 -16.978 1.00 92.38 88 ARG A N 1
ATOM 701 C CA . ARG A 1 88 ? 9.111 -2.911 -16.044 1.00 92.38 88 ARG A CA 1
ATOM 702 C C . ARG A 1 88 ? 9.237 -1.481 -16.561 1.00 92.38 88 ARG A C 1
ATOM 704 O O . ARG A 1 88 ? 8.845 -0.563 -15.851 1.00 92.38 88 ARG A O 1
ATOM 711 N N . SER A 1 89 ? 9.682 -1.298 -17.805 1.00 93.31 89 SER A N 1
ATOM 712 C CA . SER A 1 89 ? 9.805 0.031 -18.417 1.00 93.31 89 SER A CA 1
ATOM 713 C C . SER A 1 89 ? 8.467 0.767 -18.510 1.00 93.31 89 SER A C 1
ATOM 715 O O . SER A 1 89 ? 8.425 1.986 -18.356 1.00 93.31 89 SER A O 1
ATOM 717 N N . PHE A 1 90 ? 7.367 0.047 -18.750 1.00 95.56 90 PHE A N 1
ATOM 718 C CA . PHE A 1 90 ? 6.030 0.637 -18.716 1.00 95.56 90 PHE A CA 1
ATOM 719 C C . PHE A 1 90 ? 5.673 1.140 -17.311 1.00 95.56 90 PHE A C 1
ATOM 721 O O . PHE A 1 90 ? 5.273 2.290 -17.161 1.00 95.56 90 PHE A O 1
ATOM 728 N N . ILE A 1 91 ? 5.848 0.308 -16.280 1.00 95.75 91 ILE A N 1
ATOM 729 C CA . ILE A 1 91 ? 5.503 0.674 -14.900 1.00 95.75 91 ILE A CA 1
ATOM 730 C C . ILE A 1 91 ? 6.387 1.814 -14.387 1.00 95.75 91 ILE A C 1
ATOM 732 O O . ILE A 1 91 ? 5.870 2.726 -13.754 1.00 95.75 91 ILE A O 1
ATOM 736 N N . GLU A 1 92 ? 7.690 1.799 -14.673 1.00 94.62 92 GLU A N 1
ATOM 737 C CA . GLU A 1 92 ? 8.602 2.880 -14.274 1.00 94.62 92 GLU A CA 1
ATOM 738 C C . GLU A 1 92 ? 8.185 4.226 -14.876 1.00 94.62 92 GLU A C 1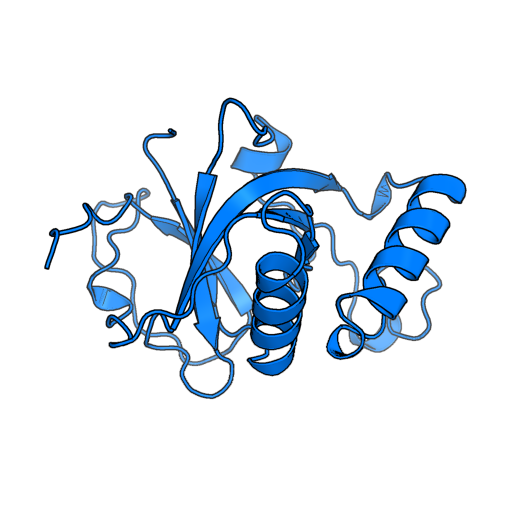
ATOM 740 O O . GLU A 1 92 ? 8.145 5.220 -14.158 1.00 94.62 92 GLU A O 1
ATOM 745 N N . ARG A 1 93 ? 7.771 4.251 -16.150 1.00 95.75 93 ARG A N 1
ATOM 746 C CA . ARG A 1 93 ? 7.240 5.467 -16.782 1.00 95.75 93 ARG A CA 1
ATOM 747 C C . ARG A 1 93 ? 5.960 5.963 -16.108 1.00 95.75 93 ARG A C 1
ATOM 749 O O . ARG A 1 93 ? 5.793 7.164 -15.925 1.00 95.75 93 ARG A O 1
ATOM 756 N N . GLU A 1 94 ? 5.048 5.055 -15.764 1.00 96.75 94 GLU A N 1
ATOM 757 C CA . GLU A 1 94 ? 3.807 5.419 -15.071 1.00 96.75 94 GLU A CA 1
ATOM 758 C C . GLU A 1 94 ? 4.086 5.950 -13.656 1.00 96.75 94 GLU A C 1
ATOM 760 O O . GLU A 1 94 ? 3.463 6.925 -13.240 1.00 96.75 94 GLU A O 1
ATOM 765 N N . LEU A 1 95 ? 5.038 5.348 -12.932 1.00 96.06 95 LEU A N 1
ATOM 766 C CA . LEU A 1 95 ? 5.479 5.825 -11.620 1.00 96.06 95 LEU A CA 1
ATOM 767 C C . LEU A 1 95 ? 6.110 7.216 -11.720 1.00 96.06 95 LEU A C 1
ATOM 769 O O . LEU A 1 95 ? 5.719 8.102 -10.974 1.00 96.06 95 LEU A O 1
ATOM 773 N N . GLU A 1 96 ? 7.015 7.445 -12.671 1.00 95.56 96 GLU A N 1
ATOM 774 C CA . GLU A 1 96 ? 7.632 8.761 -12.883 1.00 95.56 96 GLU A CA 1
ATOM 775 C C . GLU A 1 96 ? 6.586 9.843 -13.200 1.00 95.56 96 GLU A C 1
ATOM 777 O O . GLU A 1 96 ? 6.671 10.968 -12.707 1.00 95.56 96 GLU A O 1
ATOM 782 N N . LEU A 1 97 ? 5.574 9.499 -14.002 1.00 96.75 97 LEU A N 1
ATOM 783 C CA . LEU A 1 97 ? 4.555 10.445 -14.444 1.00 96.75 97 LEU A CA 1
ATOM 784 C C . LEU A 1 97 ? 3.505 10.760 -13.369 1.00 96.75 97 LEU A C 1
ATOM 786 O O . LEU A 1 97 ? 3.077 11.909 -13.255 1.00 96.75 97 LEU A O 1
ATOM 790 N N . TYR A 1 98 ? 3.045 9.749 -12.629 1.00 97.38 98 TYR A N 1
ATOM 791 C CA . TYR A 1 98 ? 1.876 9.868 -11.749 1.00 97.38 98 TYR A CA 1
ATOM 792 C C . TYR A 1 98 ? 2.181 9.712 -10.260 1.00 97.38 98 TYR A C 1
ATOM 794 O O . TYR A 1 98 ? 1.327 10.053 -9.443 1.00 97.38 98 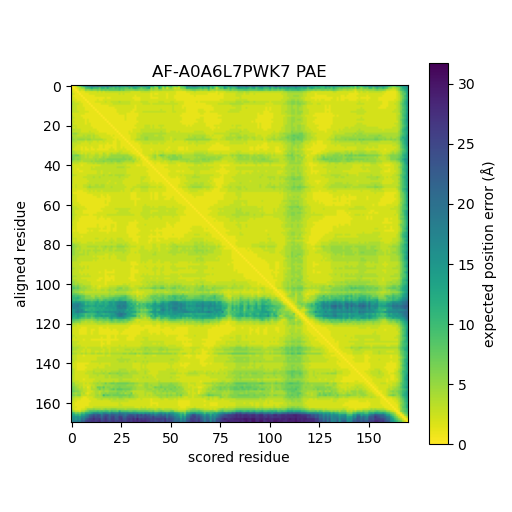TYR A O 1
ATOM 802 N N . GLN A 1 99 ? 3.347 9.175 -9.907 1.00 97.06 99 GLN A N 1
ATOM 803 C CA . GLN A 1 99 ? 3.769 8.894 -8.533 1.00 97.06 99 GLN A CA 1
ATOM 804 C C . GLN A 1 99 ? 5.262 9.210 -8.323 1.00 97.06 99 GLN A C 1
ATOM 806 O O . GLN A 1 99 ? 6.020 8.331 -7.895 1.00 97.06 99 GLN A O 1
ATOM 811 N N . PRO A 1 100 ? 5.723 10.430 -8.659 1.00 94.94 100 PRO A N 1
ATOM 812 C CA . PRO A 1 100 ? 7.141 10.779 -8.620 1.00 94.94 100 PRO A CA 1
ATOM 813 C C . PRO A 1 100 ? 7.782 10.570 -7.242 1.00 94.94 100 PRO A C 1
ATOM 815 O O . PRO A 1 100 ? 8.983 10.314 -7.175 1.00 94.94 100 PRO A O 1
ATOM 818 N N . THR A 1 101 ? 7.014 10.627 -6.147 1.00 93.94 101 THR A N 1
ATOM 819 C CA . THR A 1 101 ? 7.559 10.401 -4.798 1.00 93.94 101 THR A CA 1
ATOM 820 C C . THR A 1 101 ? 7.838 8.933 -4.483 1.00 93.94 101 THR A C 1
ATOM 822 O O . THR A 1 101 ? 8.425 8.644 -3.447 1.00 93.94 101 THR A O 1
ATOM 825 N N . GLU A 1 102 ? 7.406 8.000 -5.335 1.00 89.81 102 GLU A N 1
ATOM 826 C CA . GLU A 1 102 ? 7.684 6.570 -5.162 1.00 89.81 102 GLU A CA 1
ATOM 827 C C . GLU A 1 102 ? 9.085 6.182 -5.665 1.00 89.81 102 GLU A C 1
ATOM 829 O O . GLU A 1 102 ? 9.554 5.079 -5.388 1.00 89.81 102 GLU A O 1
ATOM 834 N N . GLU A 1 103 ? 9.755 7.091 -6.387 1.00 88.44 103 GLU A N 1
ATOM 835 C CA . GLU A 1 103 ? 11.139 6.948 -6.871 1.00 88.44 103 GLU A CA 1
ATOM 836 C C . GLU A 1 103 ? 11.365 5.711 -7.768 1.00 88.44 103 GLU A C 1
ATOM 838 O O . GLU A 1 103 ? 12.484 5.231 -7.933 1.00 88.44 103 GLU A O 1
ATOM 843 N N . GLY A 1 104 ? 10.299 5.205 -8.396 1.00 89.94 104 GLY A N 1
ATOM 844 C CA . GLY A 1 104 ? 10.351 4.079 -9.329 1.00 89.94 104 GLY A CA 1
ATOM 845 C C . GLY A 1 104 ? 10.151 2.702 -8.685 1.00 89.94 104 GLY A C 1
ATOM 846 O O . GLY A 1 104 ? 9.715 2.557 -7.542 1.00 89.94 104 GLY A O 1
ATOM 847 N N . LEU A 1 105 ? 10.381 1.643 -9.467 1.00 90.19 105 LEU A N 1
ATOM 848 C CA . LEU A 1 105 ? 10.254 0.263 -8.990 1.00 90.19 105 LEU A CA 1
ATOM 849 C C . LEU A 1 105 ? 11.478 -0.124 -8.160 1.00 90.19 105 LEU A C 1
ATOM 851 O O . LEU A 1 105 ? 12.578 -0.165 -8.698 1.00 90.19 105 LEU A O 1
ATOM 855 N N . TYR A 1 106 ? 11.265 -0.511 -6.900 1.00 88.25 106 TYR A N 1
ATOM 856 C CA . TYR A 1 106 ? 12.361 -0.894 -6.003 1.00 88.25 106 TYR A CA 1
ATOM 857 C C . TYR A 1 106 ? 12.352 -2.363 -5.574 1.00 88.25 106 TYR A C 1
ATOM 859 O O . TYR A 1 106 ? 11.326 -3.052 -5.630 1.00 88.25 106 TYR A O 1
ATOM 867 N N . GLY A 1 107 ? 13.483 -2.830 -5.043 1.00 83.88 107 GLY A N 1
ATOM 868 C CA . GLY A 1 107 ? 13.591 -4.127 -4.366 1.00 83.88 107 GLY A CA 1
ATOM 869 C C . GLY A 1 107 ? 13.597 -5.308 -5.336 1.00 83.88 107 GLY A C 1
ATOM 870 O O . GLY A 1 107 ? 12.976 -6.342 -5.084 1.00 83.88 107 GLY A O 1
ATOM 871 N N . LEU A 1 108 ? 14.270 -5.135 -6.472 1.00 82.75 108 LEU A N 1
ATOM 872 C CA . LEU A 1 108 ? 14.522 -6.170 -7.473 1.00 82.75 108 LEU A CA 1
ATOM 873 C C . LEU A 1 108 ? 16.026 -6.466 -7.554 1.00 82.75 108 LEU A C 1
ATOM 875 O O . LEU A 1 108 ? 16.820 -5.552 -7.359 1.00 82.75 108 LEU A O 1
ATOM 879 N N . PRO A 1 109 ? 16.454 -7.701 -7.872 1.00 75.44 109 PRO A N 1
ATOM 880 C CA . PRO A 1 109 ? 17.874 -7.986 -8.066 1.00 75.44 109 PRO A CA 1
ATOM 881 C C . PRO A 1 109 ? 18.498 -7.060 -9.123 1.00 75.44 109 PRO A C 1
ATOM 883 O O . PRO A 1 109 ? 17.971 -6.945 -10.231 1.00 75.44 109 PRO A O 1
ATOM 886 N N . GLY A 1 110 ? 19.622 -6.423 -8.782 1.00 69.19 110 GLY A N 1
ATOM 887 C CA . GLY A 1 110 ? 20.338 -5.497 -9.670 1.00 69.19 110 GLY A CA 1
ATOM 888 C C . GLY A 1 110 ? 19.790 -4.064 -9.711 1.00 69.19 110 GLY A C 1
ATOM 889 O O . GLY A 1 110 ? 20.201 -3.301 -10.575 1.00 69.19 110 GLY A O 1
ATOM 890 N N . ASP A 1 111 ? 18.862 -3.714 -8.821 1.00 71.75 111 ASP A N 1
ATOM 891 C CA . ASP A 1 111 ? 18.488 -2.330 -8.505 1.00 71.75 111 ASP A CA 1
ATOM 892 C C . ASP A 1 111 ? 19.494 -1.728 -7.505 1.00 71.75 111 ASP A C 1
ATOM 894 O O . ASP A 1 111 ? 19.949 -2.432 -6.599 1.00 71.75 111 ASP A O 1
ATOM 898 N N . ASP A 1 112 ? 19.818 -0.441 -7.643 1.00 65.75 112 ASP A N 1
ATOM 899 C CA . ASP A 1 112 ? 20.733 0.290 -6.753 1.00 65.75 112 ASP A CA 1
ATOM 900 C C . ASP A 1 112 ? 20.239 0.257 -5.298 1.00 65.75 112 ASP A C 1
ATOM 902 O O . ASP A 1 112 ? 21.028 0.228 -4.354 1.00 65.75 112 ASP A O 1
ATOM 906 N N . HIS A 1 113 ? 18.921 0.168 -5.108 1.00 64.00 113 HIS A N 1
ATOM 907 C CA . HIS A 1 113 ? 18.310 0.058 -3.790 1.00 64.00 113 HIS A CA 1
ATOM 908 C C . HIS A 1 113 ? 18.200 -1.383 -3.272 1.00 64.00 113 HIS A C 1
ATOM 910 O O . HIS A 1 113 ? 17.717 -1.584 -2.160 1.00 64.00 113 HIS A O 1
ATOM 916 N N . PHE A 1 114 ? 18.629 -2.405 -4.022 1.00 67.62 114 PHE A N 1
ATOM 917 C CA . PHE A 1 114 ? 18.483 -3.808 -3.614 1.00 67.62 114 PHE A CA 1
ATOM 918 C C . PHE A 1 114 ? 19.289 -4.155 -2.359 1.00 67.62 114 PHE A C 1
ATOM 920 O O . PHE A 1 114 ? 18.794 -4.897 -1.512 1.00 67.62 114 PHE A O 1
ATOM 927 N N . GLU A 1 115 ? 20.505 -3.618 -2.213 1.00 62.34 115 GLU A N 1
ATOM 928 C CA . GLU A 1 115 ? 21.362 -3.911 -1.053 1.00 62.34 115 GLU A CA 1
ATOM 929 C C . GLU A 1 115 ? 20.785 -3.354 0.255 1.00 62.34 115 GLU A C 1
ATOM 931 O O . GLU A 1 115 ? 20.906 -3.983 1.306 1.00 62.34 115 GLU A O 1
ATOM 936 N N . GLU A 1 116 ? 20.103 -2.210 0.188 1.00 65.88 116 GLU A N 1
ATOM 937 C CA . GLU A 1 116 ? 19.428 -1.603 1.337 1.00 65.88 116 GLU A CA 1
ATOM 938 C C . GLU A 1 116 ? 18.047 -2.216 1.574 1.00 65.88 116 GLU A C 1
ATOM 940 O O . GLU A 1 116 ? 17.632 -2.407 2.721 1.00 65.88 116 GLU A O 1
ATOM 945 N N . ARG A 1 117 ? 17.320 -2.501 0.483 1.00 69.69 117 ARG A N 1
ATOM 946 C CA . ARG A 1 117 ? 15.883 -2.785 0.534 1.00 69.69 117 ARG A CA 1
ATOM 947 C C . ARG A 1 117 ? 15.512 -4.261 0.508 1.00 69.69 117 ARG A C 1
ATOM 949 O O . ARG A 1 117 ? 14.414 -4.633 0.928 1.00 69.69 117 ARG A O 1
ATOM 956 N N . GLY A 1 118 ? 16.425 -5.105 0.043 1.00 78.31 118 GLY A N 1
ATOM 957 C CA . GLY A 1 118 ? 16.172 -6.516 -0.200 1.00 78.31 118 GLY A CA 1
ATOM 958 C C . GLY A 1 118 ? 15.092 -6.750 -1.258 1.00 78.31 118 GLY A C 1
ATOM 959 O O . GLY A 1 118 ? 14.606 -5.837 -1.932 1.00 78.31 118 GLY A O 1
ATOM 960 N N . LEU A 1 119 ? 14.706 -8.014 -1.422 1.00 85.38 119 LEU A N 1
ATOM 961 C CA . LEU A 1 119 ? 13.671 -8.388 -2.376 1.00 85.38 119 LEU A CA 1
ATOM 962 C C . LEU A 1 119 ? 12.300 -7.879 -1.909 1.00 85.38 119 LEU A C 1
ATOM 964 O O . LEU A 1 119 ? 11.868 -8.165 -0.796 1.00 85.38 119 LEU A O 1
ATOM 968 N N . CYS A 1 120 ? 11.577 -7.191 -2.786 1.00 89.44 120 CYS A N 1
ATOM 969 C CA . CYS A 1 120 ? 10.186 -6.811 -2.586 1.00 89.44 120 CYS A CA 1
ATOM 970 C C . CYS A 1 120 ? 9.328 -7.500 -3.644 1.00 89.44 120 CYS A C 1
ATOM 972 O O . CYS A 1 120 ? 9.495 -7.263 -4.836 1.00 89.44 120 CYS A O 1
ATOM 974 N N . THR A 1 121 ? 8.371 -8.325 -3.230 1.00 92.88 121 THR A N 1
ATOM 975 C CA . THR A 1 121 ? 7.626 -9.162 -4.191 1.00 92.88 121 THR A CA 1
ATOM 976 C C . THR A 1 121 ? 6.339 -8.504 -4.685 1.00 92.88 121 THR A C 1
ATOM 978 O O . THR A 1 121 ? 5.866 -8.788 -5.781 1.00 92.88 121 THR A O 1
ATOM 981 N N . ASN A 1 122 ? 5.743 -7.608 -3.899 1.00 95.94 122 ASN A N 1
ATOM 982 C CA . ASN A 1 122 ? 4.382 -7.138 -4.148 1.00 95.94 122 ASN A CA 1
ATOM 983 C C . ASN A 1 122 ? 4.347 -5.855 -4.987 1.00 95.94 122 ASN A C 1
ATOM 985 O O . ASN A 1 122 ? 4.925 -4.844 -4.590 1.00 95.94 122 ASN A O 1
ATOM 989 N N . LEU A 1 123 ? 3.581 -5.877 -6.079 1.00 97.31 123 LEU A N 1
ATOM 990 C CA . LEU A 1 123 ? 3.084 -4.686 -6.768 1.00 97.31 123 LEU A CA 1
ATOM 991 C C . LEU A 1 123 ? 1.556 -4.721 -6.767 1.00 97.31 123 LEU A C 1
ATOM 993 O O . LEU A 1 123 ? 0.940 -5.552 -7.438 1.00 97.31 123 LEU A O 1
ATOM 997 N N . LEU A 1 124 ? 0.940 -3.841 -5.983 1.00 98.31 124 LEU A N 1
ATOM 998 C CA . LEU A 1 124 ? -0.510 -3.684 -5.955 1.00 98.31 124 LEU A CA 1
ATOM 999 C C . LEU A 1 124 ? -0.929 -2.698 -7.035 1.00 98.31 124 LEU A C 1
ATOM 1001 O O . LEU A 1 124 ? -0.289 -1.665 -7.189 1.00 98.31 124 LEU A O 1
ATOM 1005 N N . ILE A 1 125 ? -2.029 -2.990 -7.719 1.00 98.44 125 ILE A N 1
ATOM 1006 C CA . ILE A 1 125 ? -2.679 -2.070 -8.650 1.00 98.44 125 ILE A CA 1
ATOM 1007 C C . ILE A 1 125 ? -3.943 -1.565 -7.960 1.00 98.44 125 ILE A C 1
ATOM 1009 O O . ILE A 1 125 ? -4.806 -2.366 -7.589 1.00 98.44 125 ILE A O 1
ATOM 1013 N N . VAL A 1 126 ? -4.042 -0.258 -7.746 1.00 98.44 126 VAL A N 1
ATOM 1014 C CA . VAL A 1 126 ? -5.071 0.378 -6.925 1.00 98.44 126 VAL A CA 1
ATOM 1015 C C . VAL A 1 126 ? -5.863 1.427 -7.688 1.00 98.44 126 VAL A C 1
ATOM 1017 O O . VAL A 1 126 ? -5.354 2.123 -8.564 1.00 98.44 126 VAL A O 1
ATOM 1020 N N . MET A 1 127 ? -7.129 1.565 -7.310 1.00 98.12 127 MET A N 1
ATOM 1021 C CA . MET A 1 127 ? -8.060 2.551 -7.841 1.00 98.12 127 MET A CA 1
ATOM 1022 C C . MET A 1 127 ? -8.892 3.177 -6.726 1.00 98.12 127 MET A C 1
ATOM 1024 O O . MET A 1 127 ? -9.081 2.578 -5.665 1.00 98.12 127 MET A O 1
ATOM 1028 N N . ARG A 1 128 ? -9.461 4.356 -7.004 1.00 97.00 128 ARG A N 1
ATOM 1029 C CA . ARG A 1 128 ? -10.402 5.058 -6.113 1.00 97.00 128 ARG A CA 1
ATOM 1030 C C . ARG A 1 128 ? -9.792 5.340 -4.737 1.00 97.00 128 ARG A C 1
ATOM 1032 O O . ARG A 1 128 ? -10.439 5.114 -3.714 1.00 97.00 128 ARG A O 1
ATOM 1039 N N . MET A 1 129 ? -8.542 5.797 -4.720 1.00 98.25 129 MET A N 1
ATOM 1040 C CA . MET A 1 129 ? -7.873 6.243 -3.506 1.00 98.25 129 MET A CA 1
ATOM 1041 C C . MET A 1 129 ? -8.603 7.444 -2.918 1.00 98.25 129 MET A C 1
ATOM 1043 O O . MET A 1 129 ? -8.911 8.412 -3.610 1.00 98.25 129 MET A O 1
ATOM 1047 N N . GLN A 1 130 ? -8.903 7.364 -1.628 1.00 97.19 130 GLN A N 1
ATOM 1048 C CA . GLN A 1 130 ? -9.611 8.398 -0.895 1.00 97.19 130 GLN A CA 1
ATOM 1049 C C . GLN A 1 130 ? -8.942 8.618 0.450 1.00 97.19 130 GLN A C 1
ATOM 1051 O O . GLN A 1 130 ? -8.749 7.676 1.222 1.00 97.19 130 GLN A O 1
ATOM 1056 N N . LYS A 1 131 ? -8.657 9.885 0.750 1.00 97.75 131 LYS A N 1
ATOM 1057 C CA . LYS A 1 131 ? -8.303 10.318 2.098 1.00 97.75 131 LYS A CA 1
ATOM 105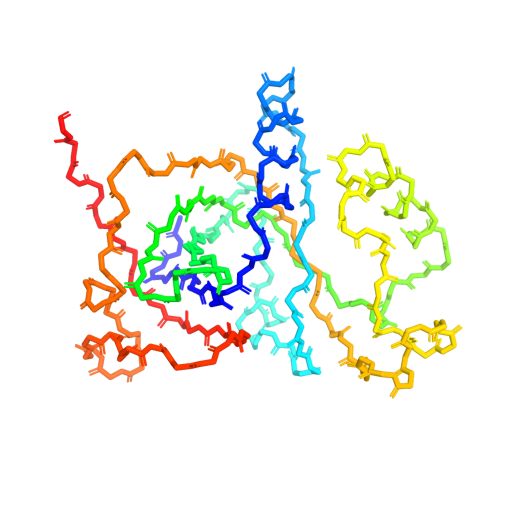8 C C . LYS A 1 131 ? -9.550 10.287 2.976 1.00 97.75 131 LYS A C 1
ATOM 1060 O O . LYS A 1 131 ? -10.606 10.783 2.585 1.00 97.75 131 LYS A O 1
ATOM 1065 N N . ILE A 1 132 ? -9.435 9.702 4.160 1.00 96.50 132 ILE A N 1
ATOM 1066 C CA . ILE A 1 132 ? -10.506 9.630 5.149 1.00 96.50 132 ILE A CA 1
ATOM 1067 C C . ILE A 1 132 ? -10.467 10.928 5.969 1.00 96.50 132 ILE A C 1
ATOM 1069 O O . ILE A 1 132 ? -9.478 11.163 6.662 1.00 96.50 132 ILE A O 1
ATOM 1073 N N . PRO A 1 133 ? -11.521 11.770 5.945 1.00 94.50 133 PRO A N 1
ATOM 1074 C CA . PRO A 1 133 ? -11.503 13.064 6.635 1.00 94.50 133 PRO A CA 1
ATOM 1075 C C . PRO A 1 133 ? -11.282 12.959 8.148 1.00 94.50 133 PRO A C 1
ATOM 1077 O O . PRO A 1 133 ? -10.710 13.855 8.761 1.00 94.50 133 PRO A O 1
ATOM 1080 N N . GLN A 1 134 ? -11.747 11.863 8.749 1.00 95.31 134 GLN A N 1
ATOM 1081 C CA . GLN A 1 134 ? -11.540 11.541 10.157 1.00 95.31 134 GLN A CA 1
ATOM 1082 C C . GLN A 1 134 ? -10.855 10.175 10.261 1.00 95.31 134 GLN A C 1
ATOM 1084 O O . GLN A 1 134 ? -11.540 9.150 10.193 1.00 95.31 134 GLN A O 1
ATOM 1089 N N . PRO A 1 135 ? -9.518 10.143 10.401 1.00 96.44 135 PRO A N 1
ATOM 1090 C CA . PRO A 1 135 ? -8.770 8.897 10.436 1.00 96.44 135 PRO A CA 1
ATOM 1091 C C . PRO A 1 135 ? -9.246 7.957 11.549 1.00 96.44 135 PRO A C 1
ATOM 1093 O O . PRO A 1 135 ? -9.328 8.332 12.728 1.00 96.44 135 PRO A O 1
ATOM 1096 N N . LEU A 1 136 ? -9.556 6.721 11.163 1.00 94.81 136 LEU A N 1
ATOM 1097 C CA . LEU A 1 136 ? -10.142 5.708 12.042 1.00 94.81 136 LEU A CA 1
ATOM 1098 C C . LEU A 1 136 ? -9.041 5.002 12.842 1.00 94.81 136 LEU A C 1
ATOM 1100 O O . LEU A 1 136 ? -8.055 4.599 12.237 1.00 94.81 136 LEU A O 1
ATOM 1104 N N . PRO A 1 137 ? -9.175 4.787 14.160 1.00 96.88 137 PRO A N 1
ATOM 1105 C CA . PRO A 1 137 ? -8.229 3.962 14.910 1.00 96.88 137 PRO A CA 1
ATOM 1106 C C . PRO A 1 137 ? -8.099 2.560 14.302 1.00 96.88 137 PRO A C 1
ATOM 1108 O O . PRO A 1 137 ? -9.111 1.936 13.969 1.00 96.88 137 PRO A O 1
ATOM 1111 N N . VAL A 1 138 ? -6.872 2.049 14.178 1.00 96.38 138 VAL A N 1
ATOM 1112 C CA . VAL A 1 138 ? -6.629 0.709 13.611 1.00 96.38 138 VAL A CA 1
ATOM 1113 C C . VAL A 1 138 ? -7.293 -0.393 14.432 1.00 96.38 138 VAL A C 1
ATOM 1115 O O . VAL A 1 138 ? -7.691 -1.406 13.867 1.00 96.38 138 VAL A O 1
ATOM 1118 N N . GLU A 1 139 ? -7.510 -0.179 15.731 1.00 96.06 139 GLU A N 1
ATOM 1119 C CA . GLU A 1 139 ? -8.199 -1.124 16.615 1.00 96.06 139 GLU A CA 1
ATOM 1120 C C . GLU A 1 139 ? -9.687 -1.309 16.269 1.00 96.06 139 GLU A C 1
ATOM 1122 O O . GLU A 1 139 ? -10.323 -2.236 16.763 1.00 96.06 139 GLU A O 1
ATOM 1127 N N . GLN A 1 140 ? -10.264 -0.459 15.412 1.00 95.50 140 GLN A N 1
ATOM 1128 C CA . GLN A 1 140 ? -11.610 -0.683 14.871 1.00 95.50 140 GLN A CA 1
ATOM 1129 C C . GLN A 1 140 ? -11.627 -1.707 13.727 1.00 95.50 140 GLN A C 1
ATOM 1131 O O . GLN A 1 140 ? -12.697 -2.181 13.345 1.00 95.50 140 GLN A O 1
ATOM 1136 N N . LEU A 1 141 ? -10.463 -2.059 13.174 1.00 96.69 141 LEU A N 1
ATOM 1137 C CA . LEU A 1 141 ? -10.339 -3.132 12.198 1.00 96.69 141 LEU A CA 1
ATOM 1138 C C . LEU A 1 141 ? -10.309 -4.479 12.925 1.00 96.69 141 LEU A C 1
ATOM 1140 O O . LEU A 1 141 ? -9.570 -4.654 13.892 1.00 96.69 141 LEU A O 1
ATOM 1144 N N . ILE A 1 142 ? -11.075 -5.453 12.437 1.00 97.44 142 ILE A N 1
ATOM 1145 C CA . ILE A 1 142 ? -11.125 -6.804 13.011 1.00 97.44 142 ILE A CA 1
ATOM 1146 C C . ILE A 1 142 ? -10.331 -7.753 12.119 1.00 97.44 142 ILE A C 1
ATOM 1148 O O . ILE A 1 142 ? -10.616 -7.847 10.927 1.00 97.44 142 ILE A O 1
ATOM 1152 N N . LYS A 1 143 ? -9.349 -8.471 12.671 1.00 97.19 143 LYS A N 1
ATOM 1153 C CA . LYS A 1 143 ? -8.551 -9.454 11.924 1.00 97.19 143 LYS A CA 1
ATOM 1154 C C . LYS A 1 143 ? -9.413 -10.631 11.477 1.00 97.19 143 LYS A C 1
ATOM 1156 O O . LYS A 1 143 ? -10.188 -11.170 12.262 1.00 97.19 143 LYS A O 1
ATOM 1161 N N . THR A 1 144 ? -9.199 -11.116 10.256 1.00 96.69 144 THR A N 1
ATOM 1162 C CA . THR A 1 144 ? -9.915 -12.310 9.769 1.00 96.69 144 THR A CA 1
ATOM 1163 C C . THR A 1 144 ? -9.394 -13.613 10.378 1.00 96.69 144 THR A C 1
ATOM 1165 O O . THR A 1 144 ? -10.057 -14.635 10.267 1.00 96.69 144 THR A O 1
ATOM 1168 N N . SER A 1 145 ? -8.191 -13.614 10.964 1.00 95.56 145 SER A N 1
ATOM 1169 C CA . SER A 1 145 ? -7.544 -14.824 11.493 1.00 95.56 145 SER A CA 1
ATOM 1170 C C . SER A 1 145 ? -8.168 -15.329 12.793 1.00 95.56 145 SER A C 1
ATOM 1172 O O . SER A 1 145 ? -8.240 -16.532 13.006 1.00 95.56 145 SER A O 1
ATOM 1174 N N . ASP A 1 146 ? -8.579 -14.413 13.670 1.00 96.12 146 ASP A N 1
ATOM 1175 C CA . ASP A 1 146 ? -9.038 -14.726 15.030 1.00 96.12 146 ASP A CA 1
ATOM 1176 C C . ASP A 1 146 ? -10.240 -13.880 15.482 1.00 96.12 146 ASP A C 1
ATOM 1178 O O . ASP A 1 146 ? -10.674 -13.993 16.625 1.00 96.12 146 ASP A O 1
ATOM 1182 N N . ASN A 1 147 ? -10.797 -13.043 14.599 1.00 95.12 147 ASN A N 1
ATOM 1183 C CA . ASN A 1 147 ? -11.899 -12.123 14.894 1.00 95.12 147 ASN A CA 1
ATOM 1184 C C . ASN A 1 147 ? -11.630 -11.158 16.061 1.00 95.12 147 ASN A C 1
ATOM 1186 O O . ASN A 1 147 ? -12.566 -10.638 16.668 1.00 95.12 147 ASN A O 1
ATOM 1190 N N . THR A 1 148 ? -10.361 -10.878 16.365 1.00 96.62 148 THR A N 1
ATOM 1191 C CA . THR A 1 148 ? -9.981 -9.884 17.375 1.00 96.62 148 THR A CA 1
ATOM 1192 C C . THR A 1 148 ? -9.606 -8.545 16.730 1.00 96.62 148 THR A C 1
ATOM 1194 O O . THR A 1 148 ? -9.204 -8.513 15.559 1.00 96.62 148 THR A O 1
ATOM 1197 N N . PRO A 1 149 ? -9.717 -7.426 17.472 1.00 97.31 149 PRO A N 1
ATOM 1198 C CA . PRO A 1 149 ? -9.205 -6.130 17.038 1.00 97.31 149 PRO A CA 1
ATOM 1199 C C . PRO A 1 149 ? -7.751 -6.188 16.569 1.00 97.31 149 PRO A C 1
ATOM 1201 O O . PRO A 1 149 ? -6.917 -6.907 17.131 1.00 97.31 149 PRO A O 1
ATOM 1204 N N . LEU A 1 150 ? -7.428 -5.405 15.544 1.00 96.12 150 LEU A N 1
ATOM 1205 C CA . LEU A 1 150 ? -6.053 -5.222 15.114 1.00 96.12 150 LEU A CA 1
ATOM 1206 C C . LEU A 1 150 ? -5.280 -4.462 16.198 1.00 96.12 150 LEU A C 1
ATOM 1208 O O . LEU A 1 150 ? -5.694 -3.398 16.649 1.00 96.12 150 LEU A O 1
ATOM 1212 N N . GLY A 1 151 ? -4.150 -5.022 16.625 1.00 93.44 151 GLY A N 1
ATOM 1213 C CA . GLY A 1 151 ? -3.294 -4.381 17.617 1.00 93.44 151 GLY A CA 1
ATOM 1214 C C . GLY A 1 151 ? -2.637 -3.109 17.081 1.00 93.44 151 GLY A C 1
ATOM 1215 O O . GLY A 1 151 ? -2.425 -2.956 15.875 1.00 93.44 151 GLY A O 1
ATOM 1216 N N . ARG A 1 152 ? -2.260 -2.224 18.008 1.00 94.69 152 ARG A N 1
ATOM 1217 C CA . ARG A 1 152 ? -1.456 -1.038 17.705 1.00 94.69 152 ARG A CA 1
ATOM 1218 C C . ARG A 1 152 ? -0.134 -1.406 17.040 1.00 94.69 152 ARG A C 1
ATOM 1220 O O . ARG A 1 152 ? 0.468 -2.437 17.338 1.00 94.69 152 ARG A O 1
ATOM 1227 N N . ARG A 1 153 ? 0.326 -0.527 16.160 1.00 93.62 153 ARG A N 1
ATOM 1228 C CA . ARG A 1 153 ? 1.579 -0.639 15.421 1.00 93.62 153 ARG A CA 1
ATOM 1229 C C . ARG A 1 153 ? 2.620 0.299 16.016 1.00 93.62 153 ARG A C 1
ATOM 1231 O O . ARG A 1 153 ? 2.327 1.451 16.337 1.00 93.62 153 ARG A O 1
ATOM 1238 N N . THR A 1 154 ? 3.828 -0.228 16.177 1.00 92.31 154 THR A N 1
ATOM 1239 C CA . THR A 1 154 ? 4.997 0.487 16.713 1.00 92.31 154 THR A CA 1
ATOM 1240 C C . THR A 1 154 ? 6.061 0.754 15.651 1.00 92.31 154 THR A C 1
ATOM 1242 O O . THR A 1 154 ? 6.901 1.623 15.848 1.00 92.31 154 THR A O 1
ATOM 1245 N N . THR A 1 155 ? 6.018 0.039 14.526 1.00 91.50 155 THR A N 1
ATOM 1246 C CA . THR A 1 155 ? 6.916 0.196 13.373 1.00 91.50 155 THR A CA 1
ATOM 1247 C C . THR A 1 155 ? 6.095 0.223 12.089 1.00 91.50 155 THR A C 1
ATOM 1249 O O . THR A 1 155 ? 4.985 -0.309 12.077 1.00 91.50 155 THR A O 1
ATOM 1252 N N . SER A 1 156 ? 6.609 0.836 11.021 1.00 90.31 156 SER A N 1
ATOM 1253 C CA . SER A 1 156 ? 6.010 0.789 9.681 1.00 90.31 156 SER A CA 1
ATOM 1254 C C . SER A 1 156 ? 6.236 -0.571 9.010 1.00 90.31 156 SER A C 1
ATOM 1256 O O . SER A 1 156 ? 7.052 -1.379 9.457 1.00 90.31 156 SER A O 1
ATOM 1258 N N . GLY A 1 157 ? 5.486 -0.830 7.940 1.00 89.62 157 GLY A N 1
ATOM 1259 C CA . GLY A 1 157 ? 5.588 -2.046 7.145 1.00 89.62 157 GLY A CA 1
ATOM 1260 C C . GLY A 1 157 ? 4.637 -3.163 7.577 1.00 89.62 157 GLY A C 1
ATOM 1261 O O . GLY A 1 157 ? 4.040 -3.156 8.661 1.00 89.62 157 GLY A O 1
ATOM 1262 N N . GLY A 1 158 ? 4.501 -4.139 6.679 1.00 91.69 158 GLY A N 1
ATOM 1263 C CA . GLY A 1 158 ? 3.613 -5.287 6.823 1.00 91.69 158 GLY A CA 1
ATOM 1264 C C . GLY A 1 158 ? 2.147 -4.996 6.491 1.00 91.69 158 GLY A C 1
ATOM 1265 O O . GLY A 1 158 ? 1.721 -3.860 6.265 1.00 91.69 158 GLY A O 1
ATOM 1266 N N . TRP A 1 159 ? 1.358 -6.067 6.464 1.00 96.12 159 TRP A N 1
ATOM 1267 C CA . TRP A 1 159 ? -0.082 -6.009 6.228 1.00 96.12 159 TRP A CA 1
ATOM 1268 C C . TRP A 1 159 ? -0.840 -6.973 7.131 1.00 96.12 159 TRP A C 1
ATOM 1270 O O . TRP A 1 159 ? -0.279 -7.827 7.821 1.00 96.12 159 TRP A O 1
ATOM 1280 N N . SER A 1 160 ? -2.159 -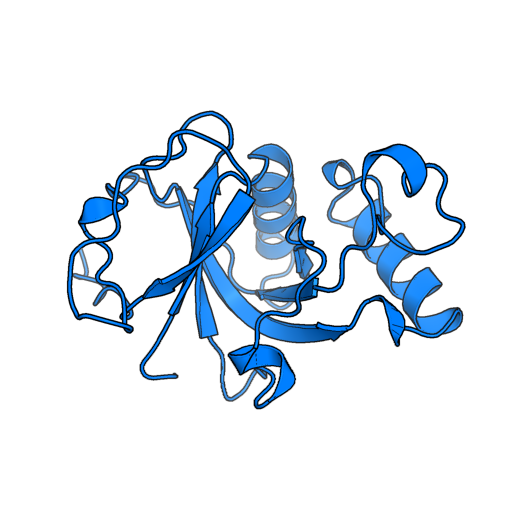6.841 7.146 1.00 96.81 160 SER A N 1
ATOM 1281 C CA . SER A 1 160 ? -3.054 -7.787 7.806 1.00 96.81 160 SER A CA 1
ATOM 1282 C C . SER A 1 160 ? -4.350 -7.926 7.029 1.00 96.81 160 SER A C 1
ATOM 1284 O O . SER A 1 160 ? -4.862 -6.951 6.482 1.00 96.81 160 SER A O 1
ATOM 1286 N N . TYR A 1 161 ? -4.889 -9.142 6.993 1.00 97.50 161 TYR A N 1
ATOM 1287 C CA . TYR A 1 161 ? -6.239 -9.371 6.495 1.00 97.50 161 TYR A CA 1
ATOM 1288 C C . TYR A 1 161 ? -7.237 -8.987 7.584 1.00 97.50 161 TYR A C 1
ATOM 1290 O O . TYR A 1 161 ? -7.152 -9.471 8.718 1.00 97.50 161 TYR A O 1
ATOM 1298 N N . VAL A 1 162 ? -8.172 -8.112 7.238 1.00 97.81 162 VAL A N 1
ATOM 1299 C CA . VAL A 1 162 ? -9.201 -7.605 8.151 1.00 97.81 162 VAL A CA 1
ATOM 1300 C C . VAL A 1 162 ? -10.579 -7.741 7.518 1.00 97.81 162 VAL A C 1
ATOM 1302 O O . VAL A 1 162 ? -10.693 -7.844 6.300 1.00 97.81 162 VAL A O 1
ATOM 1305 N N . HIS A 1 163 ? -11.634 -7.753 8.321 1.00 96.50 163 HIS A N 1
ATOM 1306 C CA . HIS A 1 163 ? -12.998 -7.666 7.808 1.00 96.50 163 HIS A CA 1
ATOM 1307 C C . HIS A 1 163 ? -13.249 -6.270 7.218 1.00 96.50 163 HIS A C 1
ATOM 1309 O O . HIS A 1 163 ? -12.780 -5.280 7.792 1.00 96.50 163 HIS A O 1
ATOM 1315 N N . PRO A 1 164 ? -13.984 -6.148 6.097 1.00 91.75 164 PRO A N 1
ATOM 1316 C CA . PRO A 1 164 ? -14.360 -4.849 5.558 1.00 91.75 164 PRO A CA 1
ATOM 1317 C C . PRO A 1 164 ? -15.155 -4.040 6.587 1.00 91.75 164 PRO A C 1
ATOM 1319 O O . PRO A 1 164 ? -16.143 -4.516 7.152 1.00 91.75 164 PRO A O 1
ATOM 1322 N N . VAL A 1 165 ? -14.756 -2.789 6.813 1.00 86.75 165 VAL A N 1
ATOM 1323 C CA . VAL A 1 165 ? -15.530 -1.877 7.656 1.00 86.75 165 VAL A CA 1
ATOM 1324 C C . VAL A 1 165 ? -16.791 -1.508 6.885 1.00 86.75 165 VAL A C 1
ATOM 1326 O O . VAL A 1 165 ? -16.719 -0.904 5.811 1.00 86.75 165 VAL A O 1
ATOM 1329 N N . SER A 1 166 ? -17.953 -1.869 7.430 1.00 67.44 166 SER A N 1
ATOM 1330 C CA . SER A 1 166 ? -19.235 -1.402 6.903 1.00 67.44 166 SER A CA 1
ATOM 1331 C C . SER A 1 166 ? -19.223 0.122 6.933 1.00 67.44 166 SER A C 1
ATOM 1333 O O . SER A 1 166 ? -19.151 0.710 8.012 1.00 67.44 166 SER A O 1
ATOM 1335 N N . GLN A 1 167 ? -19.256 0.770 5.765 1.00 51.69 167 GLN A N 1
ATOM 1336 C CA . GLN A 1 167 ? -19.393 2.220 5.696 1.00 51.69 167 GLN A CA 1
ATOM 1337 C C . GLN A 1 167 ? -20.708 2.595 6.383 1.00 51.69 167 GLN A C 1
ATOM 1339 O O . GLN A 1 167 ? -21.782 2.464 5.795 1.00 51.69 167 GLN A O 1
ATOM 1344 N N . ARG A 1 168 ? -20.648 3.053 7.638 1.00 37.00 168 ARG A N 1
ATOM 1345 C CA . ARG A 1 168 ? -21.739 3.852 8.185 1.00 37.00 168 ARG A CA 1
ATOM 1346 C C . ARG A 1 168 ? -21.756 5.106 7.325 1.00 37.00 168 ARG A C 1
ATOM 1348 O O . ARG A 1 168 ? -20.833 5.911 7.405 1.00 37.00 168 ARG A O 1
ATOM 1355 N N . ARG A 1 169 ? -22.743 5.194 6.431 1.00 31.80 169 ARG A N 1
ATOM 1356 C CA . ARG A 1 169 ? -23.066 6.436 5.732 1.00 31.80 169 ARG A CA 1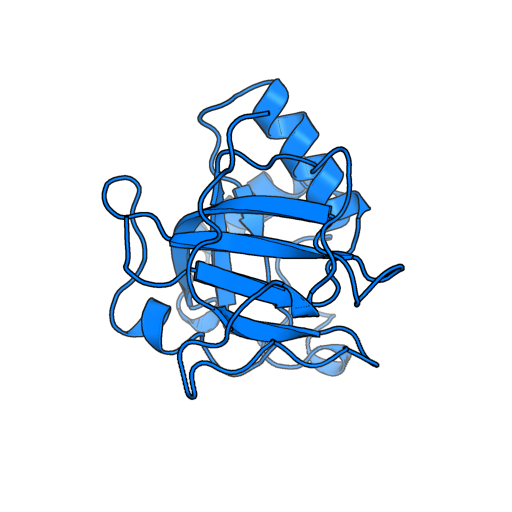
ATOM 1357 C C . ARG A 1 169 ? -23.222 7.501 6.818 1.00 31.80 169 ARG A C 1
ATOM 1359 O O . ARG A 1 169 ? -24.081 7.338 7.684 1.00 31.80 169 ARG A O 1
ATOM 1366 N N . ALA A 1 170 ? -22.312 8.470 6.826 1.00 30.66 170 ALA A N 1
ATOM 1367 C CA . ALA A 1 170 ? -22.542 9.732 7.510 1.00 30.66 170 ALA A CA 1
ATOM 1368 C C . ALA A 1 170 ? -23.687 10.465 6.803 1.00 30.66 170 ALA A C 1
ATOM 1370 O O . ALA A 1 170 ? -23.795 10.304 5.562 1.00 30.66 170 ALA A O 1
#

Sequence (170 aa):
MRDYALFINGIYQEVLDDIVTAQSANPRLPLYLQPYHESAIAKFREHPPSESDTVRLYASITTDLNRVHYACDVVGWRDKTAINAEGRSFIERELELYQPTEEGLYGLPGDDHFEERGLCTNLLIVMRMQKIPQPLPVEQLIKTSDNTPLGRRTTSGGWSYVHPVSQRRA

Secondary structure (DSSP, 8-state):
--S-EEEEEEE-HHHHHHHHHHHHH-TT--EEE--S-SS--HHHHHS---SSS-EEEEEEETTBTTEEEEEEEEEEEEEGGG--HHHHHHHHHHHHHH-GGG-SS-SSTT-TTHHHH----EEEEEEEEEEEEEEEEGGGSBBTTTSPBPPP-SSS--EEEEPPP-----

Solvent-accessible surface area (backbone atoms only — not comparable to full-atom values): 9216 Å² total; per-residue (Å²): 111,59,88,42,20,40,37,39,33,24,42,61,60,65,45,53,51,30,47,33,54,47,30,71,80,35,71,81,52,74,42,79,46,67,59,77,35,57,68,62,61,60,67,42,75,79,52,54,34,29,83,90,44,32,32,45,34,36,29,13,26,62,94,43,46,47,27,32,38,34,38,31,32,30,36,28,59,44,56,50,85,75,53,49,71,69,59,45,57,51,50,36,52,51,25,58,74,46,26,58,80,58,77,44,86,69,17,42,93,92,42,92,51,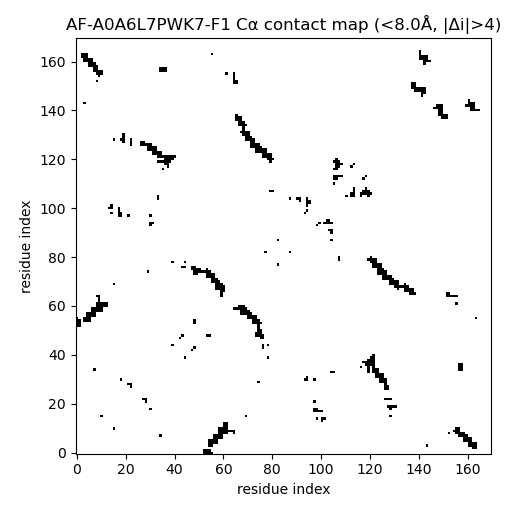20,87,83,61,37,56,27,23,37,35,37,28,33,33,68,56,38,79,44,95,72,58,42,55,39,55,77,38,32,27,69,90,76,71,42,58,33,76,85,53,93,66,67,48,60,71,46,56,20,44,65,77,79,80,75,80,125

Nearest PDB structures (foldseek):
  5y6b-assembly4_D  TM=6.155E-01  e=8.887E-03  Zymomonas mobilis subsp. mobilis ATCC 10988
  5y6c-assembly2_B  TM=5.923E-01  e=5.753E-03  Zymomonas mobilis subsp. mobilis ATCC 10988
  5guq-assembly4_D  TM=5.435E-01  e=7.376E-03  Zymomonas mobilis subsp. mobilis ATCC 10988
  2gbs-assembly1_A  TM=5.730E-01  e=2.881E-01  Rhodopseudomonas palustris CGA009
  1t62-assembly1_B  TM=2.800E-01  e=3.472E-01  Enterococcus faecalis V583

Mean predicted aligned error: 4.2 Å

pLDDT: mean 92.04, std 11.4, range [30.66, 98.5]